Protein AF-A0A2P6TTD0-F1 (afdb_monomer_lite)

InterPro domains:
  IPR014954 Protein of unknown function DUF1825 [PF08855] (2-76)

Structure (mmCIF, N/CA/C/O backbone):
data_AF-A0A2P6TTD0-F1
#
_entry.id   AF-A0A2P6TTD0-F1
#
loop_
_atom_site.group_PDB
_atom_site.id
_atom_site.type_symbol
_atom_site.label_atom_id
_atom_site.label_alt_id
_atom_site.label_comp_id
_atom_site.label_asym_id
_atom_site.label_entity_id
_atom_site.label_seq_id
_atom_site.pdbx_PDB_ins_code
_atom_site.Cartn_x
_atom_site.Cartn_y
_atom_site.Cartn_z
_atom_site.occupancy
_atom_site.B_iso_or_equiv
_atom_site.auth_seq_id
_atom_site.auth_comp_id
_atom_site.auth_asym_id
_atom_site.auth_atom_id
_atom_site.pdbx_PDB_model_num
ATOM 1 N N . MET A 1 1 ? 9.816 -5.845 2.252 1.00 62.09 1 MET A N 1
ATOM 2 C CA . MET A 1 1 ? 9.342 -6.780 1.201 1.00 62.09 1 MET A CA 1
ATOM 3 C C . MET A 1 1 ? 9.000 -6.055 -0.091 1.00 62.09 1 MET A C 1
ATOM 5 O O . MET A 1 1 ? 9.524 -6.468 -1.110 1.00 62.09 1 MET A O 1
ATOM 9 N N . LEU A 1 2 ? 8.222 -4.966 -0.050 1.00 70.00 2 LEU A N 1
ATOM 10 C CA . LEU A 1 2 ? 7.802 -4.205 -1.240 1.00 70.00 2 LEU A CA 1
ATOM 11 C C . LEU A 1 2 ? 8.970 -3.783 -2.148 1.00 70.00 2 LEU A C 1
ATOM 13 O O . LEU A 1 2 ? 8.969 -4.112 -3.323 1.00 70.00 2 LEU A O 1
ATOM 17 N N . ALA A 1 3 ? 10.043 -3.202 -1.601 1.00 71.12 3 ALA A N 1
ATOM 18 C CA . ALA A 1 3 ? 11.221 -2.836 -2.400 1.00 71.12 3 ALA A CA 1
ATOM 19 C C . ALA A 1 3 ? 11.906 -4.028 -3.109 1.00 71.12 3 ALA A C 1
ATOM 21 O O . ALA A 1 3 ? 12.472 -3.856 -4.184 1.00 71.12 3 ALA A O 1
ATOM 22 N N . LYS A 1 4 ? 11.822 -5.239 -2.534 1.00 80.50 4 LYS A N 1
ATOM 23 C CA . LYS A 1 4 ? 12.411 -6.465 -3.105 1.00 80.50 4 LYS A CA 1
ATOM 24 C C . LYS A 1 4 ? 11.552 -7.083 -4.210 1.00 80.50 4 LYS A C 1
ATOM 26 O O . LYS A 1 4 ? 12.038 -7.946 -4.929 1.00 80.50 4 LYS A O 1
ATOM 31 N N . PHE A 1 5 ? 10.296 -6.656 -4.358 1.00 87.38 5 PHE A N 1
ATOM 32 C CA . PHE A 1 5 ? 9.402 -7.156 -5.404 1.00 87.38 5 PHE A CA 1
ATOM 33 C C . PHE A 1 5 ? 9.981 -6.922 -6.807 1.00 87.38 5 PHE A C 1
ATOM 35 O O . PHE A 1 5 ? 9.883 -7.790 -7.669 1.00 87.38 5 PHE A O 1
ATOM 42 N N . ALA A 1 6 ? 10.662 -5.790 -7.023 1.00 86.31 6 ALA A N 1
ATOM 43 C CA . ALA A 1 6 ? 11.308 -5.477 -8.298 1.00 86.31 6 ALA A CA 1
ATOM 44 C C . ALA A 1 6 ? 12.392 -6.493 -8.707 1.00 86.31 6 ALA A C 1
ATOM 46 O O . ALA A 1 6 ? 12.654 -6.644 -9.904 1.00 86.31 6 ALA A O 1
ATOM 47 N N . ASP A 1 7 ? 12.989 -7.176 -7.726 1.00 88.06 7 ASP A N 1
ATOM 48 C CA . ASP A 1 7 ? 14.089 -8.126 -7.908 1.00 88.06 7 ASP A CA 1
ATOM 49 C C . ASP A 1 7 ? 13.605 -9.558 -8.174 1.00 88.06 7 ASP A C 1
ATOM 51 O O . ASP A 1 7 ? 14.410 -10.421 -8.518 1.00 88.06 7 ASP A O 1
ATOM 55 N N . PHE A 1 8 ? 12.307 -9.828 -8.013 1.00 91.62 8 PHE A N 1
ATOM 56 C CA . PHE A 1 8 ? 11.738 -11.127 -8.356 1.00 91.62 8 PHE A CA 1
ATOM 57 C C . PHE A 1 8 ? 11.776 -11.336 -9.872 1.00 91.62 8 PHE A C 1
ATOM 59 O O . PHE A 1 8 ? 11.695 -10.382 -10.656 1.00 91.62 8 PHE A O 1
ATOM 66 N N . ASP A 1 9 ? 11.876 -12.595 -10.287 1.00 92.50 9 ASP A N 1
ATOM 67 C CA . ASP A 1 9 ? 11.594 -12.954 -11.670 1.00 92.50 9 ASP A CA 1
ATOM 68 C C . ASP A 1 9 ? 10.094 -12.797 -11.974 1.00 92.50 9 ASP A C 1
ATOM 70 O O . ASP A 1 9 ? 9.258 -12.576 -11.091 1.00 92.50 9 ASP A O 1
ATOM 74 N N . LEU A 1 10 ? 9.750 -12.863 -13.258 1.00 91.12 10 LEU A N 1
ATOM 75 C CA . LEU A 1 10 ? 8.388 -12.623 -13.723 1.00 91.12 10 LEU A CA 1
ATOM 76 C C . LEU A 1 10 ? 7.371 -13.586 -13.084 1.00 91.12 10 LEU A C 1
ATOM 78 O O . LEU A 1 10 ? 6.272 -13.178 -12.709 1.00 91.12 10 LEU A O 1
ATOM 82 N N . GLU A 1 11 ? 7.731 -14.861 -12.951 1.00 94.06 11 GLU A N 1
ATOM 83 C CA . GLU A 1 11 ? 6.859 -15.877 -12.360 1.00 94.06 11 GLU A CA 1
ATOM 84 C C . GLU A 1 11 ? 6.677 -15.647 -10.853 1.00 94.06 11 GLU A C 1
ATOM 86 O O . GLU A 1 11 ? 5.551 -15.640 -10.353 1.00 94.06 11 GLU A O 1
ATOM 91 N N . GLY A 1 12 ? 7.760 -15.343 -10.140 1.00 93.81 12 GLY A N 1
ATOM 92 C CA . GLY A 1 12 ? 7.754 -14.996 -8.726 1.00 93.81 12 GLY A CA 1
ATOM 93 C C . GLY A 1 12 ? 6.917 -13.754 -8.429 1.00 93.81 12 GLY A C 1
ATOM 94 O O . GLY A 1 12 ? 6.186 -13.741 -7.438 1.00 93.81 12 GLY A O 1
ATOM 95 N N . LYS A 1 13 ? 6.938 -12.739 -9.304 1.00 94.44 13 LYS A N 1
ATOM 96 C CA . LYS A 1 13 ? 6.056 -11.563 -9.186 1.00 94.44 13 LYS A CA 1
ATOM 97 C C . LYS A 1 13 ? 4.584 -11.941 -9.277 1.00 94.44 13 LYS A C 1
ATOM 99 O O . LYS A 1 13 ? 3.797 -11.511 -8.436 1.00 94.44 13 LYS A O 1
ATOM 104 N N . LYS A 1 14 ? 4.212 -12.771 -10.255 1.00 94.94 14 LYS A N 1
ATOM 105 C CA . LYS A 1 14 ? 2.828 -13.243 -10.422 1.00 94.94 14 LYS A CA 1
ATOM 106 C C . LYS A 1 14 ? 2.351 -14.036 -9.209 1.00 94.94 14 LYS A C 1
ATOM 108 O O . LYS A 1 14 ? 1.263 -13.775 -8.703 1.00 94.94 14 LYS A O 1
ATOM 113 N N . ILE A 1 15 ? 3.180 -14.956 -8.712 1.00 95.12 15 ILE A N 1
ATOM 114 C CA . ILE A 1 15 ? 2.879 -15.739 -7.506 1.00 95.12 15 ILE A CA 1
ATOM 115 C C . ILE A 1 15 ? 2.717 -14.815 -6.299 1.00 95.12 15 ILE A C 1
ATOM 117 O O . ILE A 1 15 ? 1.774 -14.973 -5.528 1.00 95.12 15 ILE A O 1
ATOM 121 N N . PHE A 1 16 ? 3.614 -13.842 -6.131 1.00 94.12 16 PHE A N 1
ATOM 122 C CA . PHE A 1 16 ? 3.538 -12.895 -5.026 1.00 94.12 16 PHE A CA 1
ATOM 123 C C . PHE A 1 16 ? 2.224 -12.107 -5.049 1.00 94.12 16 PHE A C 1
ATOM 125 O O . PHE A 1 16 ? 1.531 -12.076 -4.034 1.00 94.12 16 PHE A O 1
ATOM 132 N N . ILE A 1 17 ? 1.850 -11.534 -6.198 1.00 94.62 17 ILE A N 1
ATOM 133 C CA . ILE A 1 17 ? 0.583 -10.803 -6.358 1.00 94.62 17 ILE A CA 1
ATOM 134 C C . ILE A 1 17 ? -0.608 -11.705 -5.994 1.00 94.62 17 ILE A C 1
ATOM 136 O O . ILE A 1 17 ? -1.418 -11.324 -5.153 1.00 94.62 17 ILE A O 1
ATOM 140 N N . ASP A 1 18 ? -0.673 -12.925 -6.538 1.00 95.31 18 ASP A N 1
ATOM 141 C CA . ASP A 1 18 ? -1.754 -13.885 -6.257 1.00 95.31 18 ASP A CA 1
ATOM 142 C C . ASP A 1 18 ? -1.861 -14.236 -4.758 1.00 95.31 18 ASP A C 1
ATOM 144 O O . ASP A 1 18 ? -2.956 -14.304 -4.193 1.00 95.31 18 ASP A O 1
ATOM 148 N N . GLN A 1 19 ? -0.729 -14.415 -4.069 1.00 94.31 19 GLN A N 1
ATOM 149 C CA . GLN A 1 19 ? -0.731 -14.667 -2.624 1.00 94.31 19 GLN A CA 1
ATOM 150 C C . GLN A 1 19 ? -1.213 -13.456 -1.823 1.00 94.31 19 GLN A C 1
ATOM 152 O O . GLN A 1 19 ? -1.962 -13.618 -0.855 1.00 94.31 19 GLN A O 1
ATOM 157 N N . MET A 1 20 ? -0.805 -12.249 -2.215 1.00 93.12 20 MET A N 1
ATOM 158 C CA . MET A 1 20 ? -1.233 -11.022 -1.549 1.00 93.12 20 MET A CA 1
ATOM 159 C C . MET A 1 20 ? -2.733 -10.768 -1.756 1.00 93.12 20 MET A C 1
ATOM 161 O O . MET A 1 20 ? -3.424 -10.381 -0.817 1.00 93.12 20 MET A O 1
ATOM 165 N N . GLU A 1 21 ? -3.277 -11.081 -2.927 1.00 93.44 21 GLU A N 1
ATOM 166 C CA . GLU A 1 21 ? -4.718 -10.991 -3.195 1.00 93.44 21 GLU A CA 1
ATOM 167 C C . GLU A 1 21 ? -5.523 -11.935 -2.315 1.00 93.44 21 GLU A C 1
ATOM 169 O O . GLU A 1 21 ? -6.435 -11.505 -1.605 1.00 93.44 21 GLU A O 1
ATOM 174 N N . LYS A 1 22 ? -5.107 -13.202 -2.251 1.00 93.56 22 LYS A N 1
ATOM 175 C CA . LYS A 1 22 ? -5.712 -14.194 -1.354 1.00 93.56 22 LYS A CA 1
ATOM 176 C C . LYS A 1 22 ? -5.631 -13.771 0.109 1.00 93.56 22 LYS A C 1
ATOM 178 O O . LYS A 1 22 ? -6.534 -14.078 0.889 1.00 93.56 22 LYS A O 1
ATOM 183 N N . LEU A 1 23 ? -4.553 -13.101 0.514 1.00 91.56 23 LEU A N 1
ATOM 184 C CA . LEU A 1 23 ? -4.424 -12.559 1.865 1.00 91.56 23 LEU A CA 1
ATOM 185 C C . LEU A 1 23 ? -5.444 -11.440 2.117 1.00 91.56 23 LEU A C 1
ATOM 187 O O . LEU A 1 23 ? -6.141 -11.485 3.133 1.00 91.56 23 LEU A O 1
ATOM 191 N N . GLY A 1 24 ? -5.566 -10.482 1.195 1.00 89.25 24 GLY A N 1
ATOM 192 C CA . GLY A 1 24 ? -6.543 -9.394 1.284 1.00 89.25 24 GLY A CA 1
ATOM 193 C C . GLY A 1 24 ? -7.982 -9.907 1.363 1.00 89.25 24 GLY A C 1
ATOM 194 O O . GLY A 1 24 ? -8.746 -9.489 2.235 1.00 89.25 24 GLY A O 1
ATOM 195 N N . GLU A 1 25 ? -8.334 -10.884 0.526 1.00 92.56 25 GLU A N 1
ATOM 196 C CA . GLU A 1 25 ? -9.646 -11.540 0.555 1.00 92.56 25 GLU A CA 1
ATOM 197 C C . GLU A 1 25 ? -9.920 -12.223 1.899 1.00 92.56 25 GLU A C 1
ATOM 199 O O . GLU A 1 25 ? -10.978 -12.027 2.503 1.00 92.56 25 GLU A O 1
ATOM 204 N N . LYS A 1 26 ? -8.958 -12.998 2.417 1.00 92.81 26 LYS A N 1
ATOM 205 C CA . LYS A 1 26 ? -9.091 -13.663 3.723 1.00 92.81 26 LYS A CA 1
ATOM 206 C C . LYS A 1 26 ? -9.290 -12.660 4.851 1.00 92.81 26 LYS A C 1
ATOM 208 O O . LYS A 1 26 ? -10.128 -12.892 5.721 1.00 92.81 26 LYS A O 1
ATOM 213 N N . MET A 1 27 ? -8.542 -11.559 4.837 1.00 89.31 27 MET A N 1
ATOM 214 C CA . MET A 1 27 ? -8.665 -10.502 5.837 1.00 89.31 27 MET A CA 1
ATOM 215 C C . MET A 1 27 ? -10.063 -9.876 5.805 1.00 89.31 27 MET A C 1
ATOM 217 O O . MET A 1 27 ? -10.697 -9.753 6.852 1.00 89.31 27 MET A O 1
ATOM 221 N N . GLN A 1 28 ? -10.592 -9.588 4.613 1.00 89.69 28 GLN A N 1
ATOM 222 C CA . GLN A 1 28 ? -11.957 -9.088 4.456 1.00 89.69 28 GLN A CA 1
ATOM 223 C C . GLN A 1 28 ? -12.994 -10.090 4.986 1.00 89.69 28 GLN A C 1
ATOM 225 O O . GLN A 1 28 ? -13.871 -9.711 5.760 1.00 89.69 28 GLN A O 1
ATOM 230 N N . ILE A 1 29 ? -12.860 -11.377 4.649 1.00 92.12 29 ILE A N 1
ATOM 231 C CA . ILE A 1 29 ? -13.770 -12.433 5.118 1.00 92.12 29 ILE A CA 1
ATOM 232 C C . ILE A 1 29 ? -13.769 -12.536 6.645 1.00 92.12 29 ILE A C 1
ATOM 234 O O . ILE A 1 29 ? -14.837 -12.619 7.248 1.00 92.12 29 ILE A O 1
ATOM 238 N N . ILE A 1 30 ? -12.595 -12.551 7.281 1.00 90.19 30 ILE A N 1
ATOM 239 C CA . ILE A 1 30 ? -12.483 -12.656 8.742 1.00 90.19 30 ILE A CA 1
ATOM 240 C C . ILE A 1 30 ? -13.153 -11.455 9.408 1.00 90.19 30 ILE A C 1
ATOM 242 O O . ILE A 1 30 ? -13.984 -11.635 10.294 1.00 90.19 30 ILE A O 1
ATOM 246 N N . MET A 1 31 ? -12.853 -10.245 8.940 1.00 86.50 31 MET A N 1
ATOM 247 C CA . MET A 1 31 ? -13.431 -9.013 9.475 1.00 86.50 31 MET A CA 1
ATOM 248 C C . MET A 1 31 ? -14.955 -8.995 9.354 1.00 86.50 31 MET A C 1
ATOM 250 O O . MET A 1 31 ? -15.650 -8.703 10.327 1.00 86.50 31 MET A O 1
ATOM 254 N N . THR A 1 32 ? -15.485 -9.372 8.190 1.00 91.00 32 THR A N 1
ATOM 255 C CA . THR A 1 32 ? -16.930 -9.497 7.980 1.00 91.00 32 THR A CA 1
ATOM 256 C C . THR A 1 32 ? -17.535 -10.577 8.872 1.00 91.00 32 THR A C 1
ATOM 258 O O . THR A 1 32 ? -18.603 -10.369 9.433 1.00 91.00 32 THR A O 1
ATOM 261 N N . ARG A 1 33 ? -16.865 -11.718 9.068 1.00 92.69 33 ARG A N 1
ATOM 262 C CA . ARG A 1 33 ? -17.357 -12.768 9.973 1.00 92.69 33 ARG A CA 1
ATOM 263 C C . ARG A 1 33 ? -17.449 -12.293 11.415 1.00 92.69 33 ARG A C 1
ATOM 265 O O . ARG A 1 33 ? -18.453 -12.578 12.049 1.00 92.69 33 ARG A O 1
ATOM 272 N N . ILE A 1 34 ? -16.451 -11.562 11.911 1.00 89.88 34 ILE A N 1
ATOM 273 C CA . ILE A 1 34 ? -16.489 -11.002 13.270 1.00 89.88 34 ILE A CA 1
ATOM 274 C C . ILE A 1 34 ? -17.645 -10.000 13.389 1.00 89.88 34 ILE A C 1
ATOM 276 O O . ILE A 1 34 ? -18.395 -10.049 14.355 1.00 89.88 34 ILE A O 1
ATOM 280 N N . GLN A 1 35 ? -17.844 -9.146 12.378 1.00 87.50 35 GLN A N 1
ATOM 281 C CA . GLN A 1 35 ? -18.975 -8.209 12.343 1.00 87.50 35 GLN A CA 1
ATOM 282 C C . GLN A 1 35 ? -20.335 -8.920 12.347 1.00 87.50 35 GLN A C 1
ATOM 284 O O . GLN A 1 35 ? -21.268 -8.442 12.979 1.00 87.50 35 GLN A O 1
ATOM 289 N N . LEU A 1 36 ? -20.456 -10.040 11.629 1.00 92.25 36 LEU A N 1
ATOM 290 C CA . LEU A 1 36 ? -21.706 -10.796 11.508 1.00 92.25 36 LEU A CA 1
ATOM 291 C C . LEU A 1 36 ? -21.971 -11.742 12.683 1.00 92.25 36 LEU A C 1
ATOM 293 O O . LEU A 1 36 ? -23.123 -12.105 12.903 1.00 92.25 36 LEU A O 1
ATOM 297 N N . ALA A 1 37 ? -20.932 -12.177 13.400 1.00 91.50 37 ALA A N 1
ATOM 298 C CA . ALA A 1 37 ? -21.074 -13.040 14.571 1.00 91.50 37 ALA A CA 1
ATOM 299 C C . ALA A 1 37 ? -21.812 -12.336 15.722 1.00 91.50 37 ALA A C 1
ATOM 301 O O . ALA A 1 37 ? -22.432 -13.017 16.535 1.00 91.50 37 ALA A O 1
ATOM 302 N N . ASP A 1 38 ? -21.752 -10.997 15.755 1.00 86.19 38 ASP A N 1
ATOM 303 C CA . ASP A 1 38 ? -22.407 -10.117 16.731 1.00 86.19 38 ASP A CA 1
ATOM 304 C C . ASP A 1 38 ? -22.194 -10.550 18.192 1.00 86.19 38 ASP A C 1
ATOM 306 O O . ASP A 1 38 ? -23.068 -10.438 19.053 1.00 86.19 38 ASP A O 1
ATOM 310 N N . ASP A 1 39 ? -21.007 -11.087 18.481 1.00 93.06 39 ASP A N 1
ATOM 311 C CA . ASP A 1 39 ? -20.646 -11.520 19.820 1.00 93.06 39 ASP A CA 1
ATOM 312 C C . ASP A 1 39 ? -19.912 -10.400 20.586 1.00 93.06 39 ASP A C 1
ATOM 314 O O . ASP A 1 39 ? -19.204 -9.581 19.985 1.00 93.06 39 ASP A O 1
ATOM 318 N N . PRO A 1 40 ? -20.044 -10.336 21.926 1.00 89.62 40 PRO A N 1
ATOM 319 C CA . PRO A 1 40 ? -19.464 -9.251 22.717 1.00 89.62 40 PRO A CA 1
ATOM 320 C C . PRO A 1 40 ? -17.944 -9.104 22.573 1.00 89.62 40 PRO A C 1
ATOM 322 O O . PRO A 1 40 ? -17.432 -7.985 22.602 1.00 89.62 40 PRO A O 1
ATOM 325 N N . LEU A 1 41 ? -17.218 -10.215 22.418 1.00 87.62 41 LEU A N 1
ATOM 326 C CA . LEU A 1 41 ? -15.761 -10.197 22.319 1.00 87.62 41 LEU A CA 1
ATOM 327 C C . LEU A 1 41 ? -15.315 -9.725 20.930 1.00 87.62 41 LEU A C 1
ATOM 329 O O . LEU A 1 41 ? -14.426 -8.879 20.826 1.00 87.62 41 LEU A O 1
ATOM 333 N N . GLY A 1 42 ? -15.954 -10.229 19.874 1.00 88.12 42 GLY A N 1
ATOM 334 C CA . GLY A 1 42 ? -15.733 -9.791 18.499 1.00 88.12 42 GLY A CA 1
ATOM 335 C C . GLY A 1 42 ? -16.018 -8.301 18.311 1.00 88.12 42 GLY A C 1
ATOM 336 O O . GLY A 1 42 ? -15.212 -7.578 17.720 1.00 88.12 42 GLY A O 1
ATOM 337 N N . ASN A 1 43 ? -17.113 -7.809 18.890 1.00 86.50 43 ASN A N 1
ATOM 338 C CA . ASN A 1 43 ? -17.482 -6.397 18.832 1.00 86.50 43 ASN A CA 1
ATOM 339 C C . ASN A 1 43 ? -16.458 -5.491 19.536 1.00 86.50 43 ASN A C 1
ATOM 341 O O . ASN A 1 43 ? -16.073 -4.458 18.979 1.00 86.50 43 ASN A O 1
ATOM 345 N N . GLU A 1 44 ? -15.958 -5.885 20.711 1.00 83.31 44 GLU A N 1
ATOM 346 C CA . GLU A 1 44 ? -14.920 -5.122 21.415 1.00 83.31 44 GLU A CA 1
ATOM 347 C C . GLU A 1 44 ? -13.583 -5.137 20.661 1.00 83.31 44 GLU A C 1
ATOM 349 O O . GLU A 1 44 ? -12.941 -4.093 20.522 1.00 83.31 44 GLU A O 1
ATOM 354 N N . TYR A 1 45 ? -13.201 -6.279 20.079 1.00 85.44 45 TYR A N 1
ATOM 355 C CA . TYR A 1 45 ? -12.019 -6.376 19.219 1.00 85.44 45 TYR A CA 1
ATOM 356 C C . TYR A 1 45 ? -12.095 -5.397 18.036 1.00 85.44 45 TYR A C 1
ATOM 358 O O . TYR A 1 45 ? -11.171 -4.612 17.808 1.00 85.44 45 TYR A O 1
ATOM 366 N N . LEU A 1 46 ? -13.225 -5.375 17.321 1.00 86.75 46 LEU A N 1
ATOM 367 C CA . LEU A 1 46 ? -13.445 -4.457 16.200 1.00 86.75 46 LEU A CA 1
ATOM 368 C C . LEU A 1 46 ? -13.464 -2.988 16.630 1.00 86.75 46 LEU A C 1
ATOM 370 O O . LEU A 1 46 ? -13.088 -2.111 15.845 1.00 86.75 46 LEU A O 1
ATOM 374 N N . ARG A 1 47 ? -13.935 -2.699 17.848 1.00 85.19 47 ARG A N 1
ATOM 375 C CA . ARG A 1 47 ? -13.928 -1.348 18.415 1.00 85.19 47 ARG A CA 1
ATOM 376 C C . ARG A 1 47 ? -12.501 -0.891 18.691 1.00 85.19 47 ARG A C 1
ATOM 378 O O . ARG A 1 47 ? -12.123 0.184 18.231 1.00 85.19 47 ARG A O 1
ATOM 385 N N . MET A 1 48 ? -11.710 -1.704 19.390 1.00 78.88 48 MET A N 1
ATOM 386 C CA . MET A 1 48 ? -10.310 -1.396 19.689 1.00 78.88 48 MET A CA 1
ATOM 387 C C . MET A 1 48 ? -9.491 -1.214 18.414 1.00 78.88 48 MET A C 1
ATOM 389 O O . MET A 1 48 ? -8.769 -0.229 18.286 1.00 78.88 48 MET A O 1
ATOM 393 N N . GLN A 1 49 ? -9.657 -2.107 17.438 1.00 81.69 49 GLN A N 1
ATOM 394 C CA . GLN A 1 49 ? -8.982 -1.985 16.151 1.00 81.69 49 GLN A CA 1
ATOM 395 C C . GLN A 1 49 ? -9.367 -0.687 15.431 1.00 81.69 49 GLN A C 1
ATOM 397 O O . GLN A 1 49 ? -8.496 0.008 14.920 1.00 81.69 49 GLN A O 1
ATOM 402 N N . ARG A 1 50 ? -10.655 -0.309 15.417 1.00 81.12 50 ARG A N 1
ATOM 403 C CA . ARG A 1 50 ? -11.089 0.970 14.830 1.00 81.12 50 ARG A CA 1
ATOM 404 C C . ARG A 1 50 ? -10.453 2.171 15.518 1.00 81.12 50 ARG A C 1
ATOM 406 O O . ARG A 1 50 ? -10.047 3.090 14.818 1.00 81.12 50 ARG A O 1
ATOM 413 N N . VAL A 1 51 ? -10.357 2.162 16.848 1.00 78.81 51 VAL A N 1
ATOM 414 C CA . VAL A 1 51 ? -9.681 3.229 17.602 1.00 78.81 51 VAL A CA 1
ATOM 415 C C . VAL A 1 51 ? -8.215 3.324 17.186 1.00 78.81 51 VAL A C 1
ATOM 417 O O . VAL A 1 51 ? -7.792 4.398 16.782 1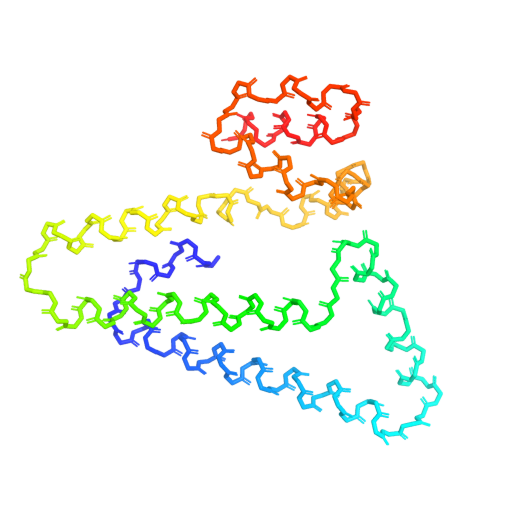.00 78.81 51 VAL A O 1
ATOM 420 N N . GLN A 1 52 ? -7.488 2.206 17.152 1.00 73.50 52 GLN A N 1
ATOM 421 C CA . GLN A 1 52 ? -6.084 2.183 16.716 1.00 73.50 52 GLN A CA 1
ATOM 422 C C . GLN A 1 52 ? -5.903 2.694 15.281 1.00 73.50 52 GLN A C 1
ATOM 424 O O . GLN A 1 52 ? -4.962 3.424 14.985 1.00 73.50 52 GLN A O 1
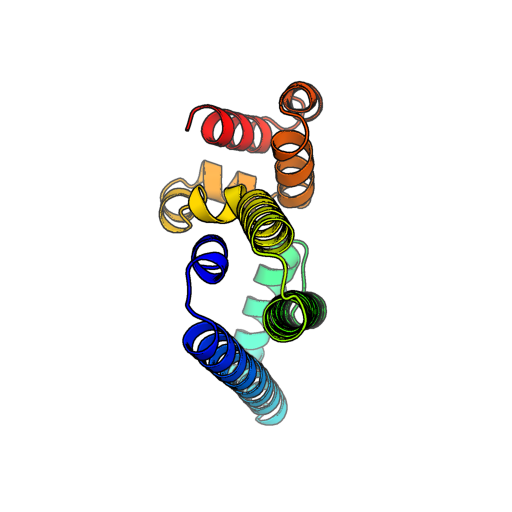ATOM 429 N N . MET A 1 53 ? -6.809 2.333 14.369 1.00 78.62 53 MET A N 1
ATOM 430 C CA . MET A 1 53 ? -6.744 2.815 12.987 1.00 78.62 53 MET A CA 1
ATOM 431 C C . MET A 1 53 ? -7.034 4.314 12.887 1.00 78.62 53 MET A C 1
ATOM 433 O O . MET A 1 53 ? -6.348 5.005 12.140 1.00 78.62 53 MET A O 1
ATOM 437 N N . LEU A 1 54 ? -8.012 4.816 13.647 1.00 77.44 54 LEU A N 1
ATOM 438 C CA . LEU A 1 54 ? -8.318 6.247 13.711 1.00 77.44 54 LEU A CA 1
ATOM 439 C C . LEU A 1 54 ? -7.161 7.044 14.318 1.00 77.44 54 LEU A C 1
ATOM 441 O O . LEU A 1 54 ? -6.837 8.111 13.805 1.00 77.44 54 LEU A O 1
ATOM 445 N N . GLU A 1 55 ? -6.525 6.518 15.365 1.00 66.38 55 GLU A N 1
ATOM 446 C CA . GLU A 1 55 ? -5.302 7.081 15.948 1.00 66.38 55 GLU A CA 1
ATOM 447 C C . GLU A 1 55 ? -4.177 7.151 14.909 1.00 66.38 55 GLU A C 1
ATOM 449 O O . GLU A 1 55 ? -3.494 8.162 14.818 1.00 66.38 55 GLU A O 1
ATOM 454 N N . ALA A 1 56 ? -4.050 6.137 14.050 1.00 69.75 56 ALA A N 1
ATOM 455 C CA . ALA A 1 56 ? -3.120 6.134 12.920 1.00 69.75 56 ALA A CA 1
ATOM 456 C C . ALA A 1 56 ? -3.592 6.966 11.702 1.00 69.75 56 ALA A C 1
ATOM 458 O O . ALA A 1 56 ? -3.017 6.851 10.619 1.00 69.75 56 ALA A O 1
ATOM 459 N N . GLY A 1 57 ? -4.657 7.767 11.831 1.00 72.69 57 GLY A N 1
ATOM 460 C CA . GLY A 1 57 ? -5.169 8.627 10.757 1.00 72.69 57 GLY A CA 1
ATOM 461 C C . GLY A 1 57 ? -5.781 7.875 9.568 1.00 72.69 57 GLY A C 1
ATOM 462 O O . GLY A 1 57 ? -5.892 8.429 8.475 1.00 72.69 57 GLY A O 1
ATOM 463 N N . THR A 1 58 ? -6.177 6.614 9.750 1.00 83.94 58 THR A N 1
ATOM 464 C CA . THR A 1 58 ? -6.709 5.750 8.689 1.00 83.94 58 THR A CA 1
ATOM 465 C C . THR A 1 58 ? -7.978 5.011 9.131 1.00 83.94 58 THR A C 1
ATOM 467 O O . THR A 1 58 ? -8.540 5.227 10.204 1.00 83.94 58 THR A O 1
ATOM 470 N N . ASN A 1 59 ? -8.493 4.141 8.269 1.00 85.88 59 ASN A N 1
ATOM 471 C CA . ASN A 1 59 ? -9.546 3.189 8.596 1.00 85.88 59 ASN A CA 1
ATOM 472 C C . ASN A 1 59 ? -9.415 1.932 7.722 1.00 85.88 59 ASN A C 1
ATOM 474 O O . ASN A 1 59 ? -8.602 1.878 6.796 1.00 85.88 59 ASN A O 1
ATOM 478 N N . MET A 1 60 ? -10.220 0.908 8.017 1.00 83.50 60 MET A N 1
ATOM 479 C CA . MET A 1 60 ? -10.147 -0.371 7.307 1.00 83.50 60 MET A CA 1
ATOM 480 C C . MET A 1 60 ? -10.447 -0.239 5.811 1.00 83.50 60 MET A C 1
ATOM 482 O O . MET A 1 60 ? -9.770 -0.873 5.010 1.00 83.50 60 MET A O 1
ATOM 486 N N . ALA A 1 61 ? -11.407 0.604 5.421 1.00 82.81 61 ALA A N 1
ATOM 487 C CA . ALA A 1 61 ? -11.722 0.818 4.010 1.00 82.81 61 ALA A CA 1
ATOM 488 C C . ALA A 1 61 ? -10.537 1.466 3.281 1.00 82.81 61 ALA A C 1
ATOM 4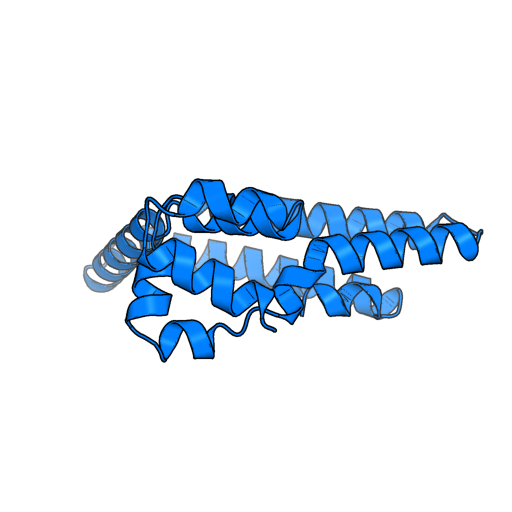90 O O . ALA A 1 61 ? -10.033 0.893 2.323 1.00 82.81 61 ALA A O 1
ATOM 491 N N . ALA A 1 62 ? -10.006 2.567 3.818 1.00 82.50 62 ALA A N 1
ATOM 492 C CA . ALA A 1 62 ? -8.832 3.245 3.268 1.00 82.50 62 ALA A CA 1
ATOM 493 C C . ALA A 1 62 ? -7.607 2.317 3.176 1.00 82.50 62 ALA A C 1
ATOM 495 O O . ALA A 1 62 ? -6.871 2.345 2.193 1.00 82.50 62 ALA A O 1
ATOM 496 N N . THR A 1 63 ? -7.413 1.452 4.175 1.00 85.69 63 THR A N 1
ATOM 497 C CA . THR A 1 63 ? -6.322 0.464 4.178 1.00 85.69 63 THR A CA 1
ATOM 498 C C . THR A 1 63 ? -6.504 -0.581 3.079 1.00 85.69 63 THR A C 1
ATOM 500 O O . THR A 1 63 ? -5.558 -0.875 2.352 1.00 85.69 63 THR A O 1
ATOM 503 N N . MET A 1 64 ? -7.713 -1.126 2.926 1.00 87.00 64 MET A N 1
ATOM 504 C CA . MET A 1 64 ? -8.013 -2.111 1.884 1.00 87.00 64 MET A CA 1
ATOM 505 C C . MET A 1 64 ? -7.953 -1.504 0.479 1.00 87.00 64 MET A C 1
ATOM 507 O O . MET A 1 64 ? -7.496 -2.170 -0.448 1.00 87.00 64 MET A O 1
ATOM 511 N N . ASP A 1 65 ? -8.369 -0.251 0.316 1.00 87.88 65 ASP A N 1
ATOM 512 C CA . ASP A 1 65 ? -8.283 0.464 -0.957 1.00 87.88 65 ASP A CA 1
ATOM 513 C C . ASP A 1 65 ? -6.823 0.744 -1.332 1.00 87.88 65 ASP A C 1
ATOM 515 O O . ASP A 1 65 ? -6.416 0.464 -2.459 1.00 87.88 65 ASP A O 1
ATOM 519 N N . GLY A 1 66 ? -6.002 1.193 -0.376 1.00 86.00 66 GLY A N 1
ATOM 520 C CA . GLY A 1 66 ? -4.560 1.351 -0.579 1.00 86.00 66 GLY A CA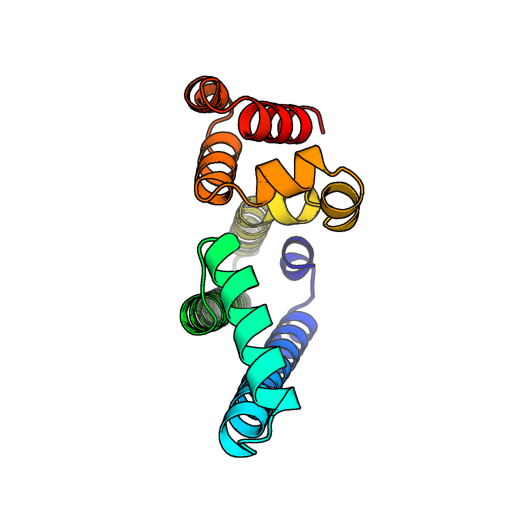 1
ATOM 521 C C . GLY A 1 66 ? -3.874 0.029 -0.928 1.00 86.00 66 GLY A C 1
ATOM 522 O O . GLY A 1 66 ? -3.045 -0.023 -1.834 1.00 86.00 66 GLY A O 1
ATOM 523 N N . PHE A 1 67 ? -4.273 -1.062 -0.271 1.00 88.56 67 PHE A N 1
ATOM 524 C CA . PHE A 1 67 ? -3.770 -2.400 -0.569 1.00 88.56 67 PHE A CA 1
ATOM 525 C C . PHE A 1 67 ? -4.093 -2.843 -2.003 1.00 88.56 67 PHE A C 1
ATOM 527 O O . PHE A 1 67 ? -3.211 -3.320 -2.714 1.00 88.56 67 PHE A O 1
ATOM 534 N N . LYS A 1 68 ? -5.339 -2.647 -2.451 1.00 89.81 68 LYS A N 1
ATOM 535 C CA . LYS A 1 68 ? -5.750 -2.947 -3.831 1.00 89.81 68 LYS A CA 1
ATOM 536 C C . LYS A 1 68 ? -5.011 -2.084 -4.846 1.00 89.81 68 LYS A C 1
ATOM 538 O O . LYS A 1 68 ? -4.499 -2.622 -5.821 1.00 89.81 68 LYS A O 1
ATOM 543 N N . SER A 1 69 ? -4.910 -0.778 -4.596 1.00 89.06 69 SER A N 1
ATOM 544 C CA . SER A 1 69 ? -4.183 0.140 -5.476 1.00 89.06 69 SER A CA 1
ATOM 545 C C . SER A 1 69 ? -2.722 -0.279 -5.643 1.00 89.06 69 SER A C 1
ATOM 547 O O . SER A 1 69 ? -2.186 -0.199 -6.744 1.00 89.06 69 SER A O 1
ATOM 549 N N . GLU A 1 70 ? -2.076 -0.747 -4.574 1.00 88.50 70 GLU A N 1
ATOM 550 C CA . GLU A 1 70 ? -0.687 -1.198 -4.653 1.00 88.50 70 GLU A CA 1
ATOM 551 C C . GLU A 1 70 ? -0.548 -2.489 -5.474 1.00 88.50 70 GLU A C 1
ATOM 553 O O . GLU A 1 70 ? 0.374 -2.622 -6.279 1.00 88.50 70 GLU A O 1
ATOM 558 N N . LEU A 1 71 ? -1.488 -3.427 -5.337 1.00 92.00 71 LEU A N 1
ATOM 559 C CA . LEU A 1 71 ? -1.508 -4.639 -6.159 1.00 92.00 71 LEU A CA 1
ATOM 560 C C . LEU A 1 71 ? -1.754 -4.339 -7.640 1.00 92.00 71 LEU A C 1
ATOM 562 O O . LEU A 1 71 ? -1.152 -4.981 -8.501 1.00 92.00 71 LEU A O 1
ATOM 566 N N . GLU A 1 72 ? -2.588 -3.348 -7.952 1.00 91.75 72 GLU A N 1
ATOM 567 C CA . GLU A 1 72 ? -2.778 -2.880 -9.327 1.00 91.75 72 GLU A CA 1
ATOM 568 C C . GLU A 1 72 ? -1.487 -2.303 -9.919 1.00 91.75 72 GLU A C 1
ATOM 570 O O . GLU A 1 72 ? -1.135 -2.628 -11.054 1.00 91.75 72 GLU A O 1
ATOM 575 N N . ASP A 1 73 ? -0.740 -1.505 -9.153 1.00 88.81 73 ASP A N 1
ATOM 576 C CA . ASP A 1 73 ? 0.559 -0.983 -9.588 1.00 88.81 73 ASP A CA 1
ATOM 577 C C . ASP A 1 73 ? 1.567 -2.116 -9.849 1.00 88.81 73 ASP A C 1
ATOM 579 O O . ASP A 1 73 ? 2.275 -2.106 -10.862 1.00 88.81 73 ASP A O 1
ATOM 583 N N . MET A 1 74 ? 1.598 -3.137 -8.986 1.00 91.38 74 MET A N 1
ATOM 584 C CA . MET A 1 74 ? 2.424 -4.331 -9.195 1.00 91.38 74 MET A CA 1
ATOM 585 C C . MET A 1 74 ? 2.013 -5.114 -10.450 1.00 91.38 74 MET A C 1
ATOM 587 O O . MET A 1 74 ? 2.883 -5.568 -11.196 1.00 91.38 74 MET A O 1
ATOM 591 N N . ARG A 1 75 ? 0.710 -5.253 -10.725 1.00 92.69 75 ARG A N 1
ATOM 592 C CA . ARG A 1 75 ? 0.210 -5.900 -11.951 1.00 92.69 75 ARG A CA 1
ATOM 593 C C . ARG A 1 75 ? 0.638 -5.140 -13.200 1.00 92.69 75 ARG A C 1
ATOM 595 O O . ARG A 1 75 ? 1.165 -5.757 -14.119 1.00 92.69 75 ARG A O 1
ATOM 602 N N . ARG A 1 76 ? 0.509 -3.810 -13.210 1.00 90.44 76 ARG A N 1
ATOM 603 C CA . ARG A 1 76 ? 0.967 -2.973 -14.334 1.00 90.44 76 ARG A CA 1
ATOM 604 C C . ARG A 1 76 ? 2.461 -3.140 -14.597 1.00 90.44 76 ARG A C 1
ATOM 606 O O . ARG A 1 76 ? 2.883 -3.165 -15.749 1.00 90.44 76 ARG A O 1
ATOM 613 N N . MET A 1 77 ? 3.267 -3.283 -13.542 1.00 88.31 77 MET A N 1
ATOM 614 C CA . MET A 1 77 ? 4.694 -3.578 -13.686 1.00 88.31 77 MET A CA 1
ATOM 615 C C . MET A 1 77 ? 4.928 -4.927 -14.377 1.00 88.31 77 MET A C 1
ATOM 617 O O . MET A 1 77 ? 5.778 -5.014 -15.260 1.00 88.31 77 MET A O 1
ATOM 621 N N . VAL A 1 78 ? 4.181 -5.965 -13.990 1.00 92.44 78 VAL A N 1
ATOM 622 C CA . VAL A 1 78 ? 4.256 -7.297 -14.611 1.00 92.44 78 VAL A CA 1
ATOM 623 C C . VAL A 1 78 ? 3.833 -7.238 -16.079 1.00 92.44 78 VAL A C 1
ATOM 625 O O . VAL A 1 78 ? 4.571 -7.720 -16.929 1.00 92.44 78 VAL A O 1
ATOM 628 N N . GLU A 1 79 ? 2.714 -6.588 -16.398 1.00 91.50 79 GLU A N 1
ATOM 629 C CA . GLU A 1 79 ? 2.228 -6.422 -17.777 1.00 91.50 79 GLU A CA 1
ATOM 630 C C . GLU A 1 79 ? 3.241 -5.687 -18.668 1.00 91.50 79 GLU A C 1
ATOM 632 O O . GLU A 1 79 ? 3.446 -6.034 -19.835 1.00 91.50 79 GLU A O 1
ATOM 637 N N . LEU 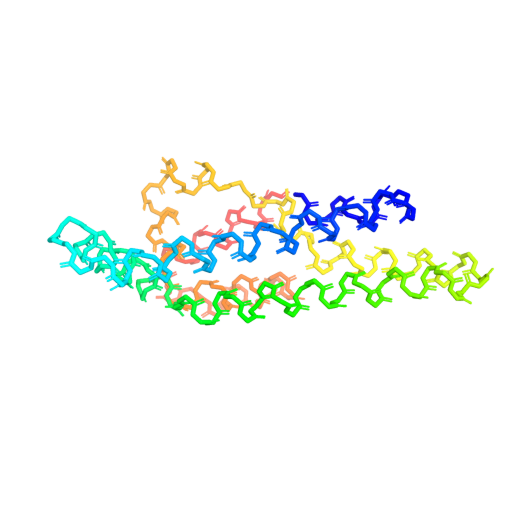A 1 80 ? 3.916 -4.677 -18.114 1.00 88.38 80 LEU A N 1
ATOM 638 C CA . LEU A 1 80 ? 4.978 -3.962 -18.811 1.00 88.38 80 LEU A CA 1
ATOM 639 C C . LEU A 1 80 ? 6.217 -4.845 -19.007 1.00 88.38 80 LEU A C 1
ATOM 641 O O . LEU A 1 80 ? 6.826 -4.798 -20.071 1.00 88.38 80 LEU A O 1
ATOM 645 N N . GLU A 1 81 ? 6.567 -5.684 -18.030 1.00 88.44 81 GLU A N 1
ATOM 646 C CA . GLU A 1 81 ? 7.654 -6.664 -18.160 1.00 88.44 81 GLU A CA 1
ATOM 647 C C . GLU A 1 81 ? 7.355 -7.768 -19.185 1.00 88.44 81 GLU A C 1
ATOM 649 O O . GLU A 1 81 ? 8.269 -8.241 -19.853 1.00 88.44 81 GLU A O 1
ATOM 654 N N . GLU A 1 82 ? 6.087 -8.143 -19.361 1.00 89.19 82 GLU A N 1
ATOM 655 C CA . GLU A 1 82 ? 5.660 -9.122 -20.368 1.00 89.19 82 GLU A CA 1
ATOM 656 C C . GLU A 1 82 ? 5.648 -8.563 -21.789 1.00 89.19 82 GLU A C 1
ATOM 658 O O . GLU A 1 82 ? 5.936 -9.282 -22.746 1.00 89.19 82 GLU A O 1
ATOM 663 N N . SER A 1 83 ? 5.268 -7.294 -21.935 1.00 88.50 83 SER A N 1
ATOM 664 C CA . SER A 1 83 ? 5.049 -6.666 -23.240 1.00 88.50 83 SER A CA 1
ATOM 665 C C . SER A 1 83 ? 6.259 -5.891 -23.764 1.00 88.50 83 SER A C 1
ATOM 667 O O . SER A 1 83 ? 6.378 -5.697 -24.976 1.00 88.50 83 SER A O 1
ATOM 669 N N . CYS A 1 84 ? 7.169 -5.451 -22.891 1.00 86.12 84 CYS A N 1
ATOM 670 C CA . CYS A 1 84 ? 8.341 -4.684 -23.291 1.00 86.12 84 CYS A CA 1
ATOM 671 C C . CYS A 1 84 ? 9.535 -5.589 -23.620 1.00 86.12 84 CYS A C 1
ATOM 673 O O . CYS A 1 84 ? 10.058 -6.308 -22.773 1.00 86.12 84 CYS A O 1
ATOM 675 N N . ALA A 1 85 ? 10.009 -5.493 -24.863 1.00 80.38 85 ALA A N 1
ATOM 676 C CA . ALA A 1 85 ? 11.204 -6.192 -25.332 1.00 80.38 85 ALA A CA 1
ATOM 677 C C . ALA A 1 85 ? 12.510 -5.403 -25.107 1.00 80.38 85 ALA A C 1
ATOM 679 O O . ALA A 1 85 ? 13.584 -5.950 -25.348 1.00 80.38 85 ALA A O 1
ATOM 680 N N . ASP A 1 86 ? 12.435 -4.132 -24.686 1.00 88.12 86 ASP A N 1
ATOM 681 C CA . ASP A 1 86 ? 13.598 -3.261 -24.468 1.00 88.12 86 ASP A CA 1
ATOM 682 C C . ASP A 1 86 ? 14.159 -3.416 -23.038 1.00 88.12 86 ASP A C 1
ATOM 684 O O . ASP A 1 86 ? 13.540 -2.952 -22.071 1.00 88.12 86 ASP A O 1
ATOM 688 N N . PRO A 1 87 ? 15.363 -3.996 -22.874 1.00 83.94 87 PRO A N 1
ATOM 689 C CA . PRO A 1 87 ? 15.972 -4.201 -21.563 1.00 83.94 87 PRO A CA 1
ATOM 690 C C . PRO A 1 87 ? 16.263 -2.900 -20.800 1.00 83.94 87 PRO A C 1
ATOM 692 O O . PRO A 1 87 ? 16.250 -2.901 -19.570 1.00 83.94 87 PRO A O 1
ATOM 695 N N . VAL A 1 88 ? 16.520 -1.789 -21.501 1.00 86.75 88 VAL A N 1
ATOM 696 C CA . VAL A 1 88 ? 16.853 -0.498 -20.874 1.00 86.75 88 VAL A CA 1
ATOM 697 C C . VAL A 1 88 ? 15.607 0.133 -20.255 1.00 86.75 88 VAL A C 1
ATOM 699 O O . VAL A 1 88 ? 15.647 0.647 -19.132 1.00 86.75 88 VAL A O 1
ATOM 702 N N . MET A 1 89 ? 14.475 0.047 -20.955 1.00 85.00 89 MET A N 1
ATOM 703 C CA . MET A 1 89 ? 13.188 0.504 -20.434 1.00 85.00 89 MET A CA 1
ATOM 704 C C . MET A 1 89 ? 12.772 -0.315 -19.205 1.00 85.00 89 MET A C 1
ATOM 706 O O . MET A 1 89 ? 12.354 0.257 -18.196 1.00 85.00 89 MET A O 1
ATOM 710 N N . LEU A 1 90 ? 12.949 -1.639 -19.254 1.00 84.94 90 LEU A N 1
ATOM 711 C CA . LEU A 1 90 ? 12.651 -2.526 -18.129 1.00 84.94 90 LEU A CA 1
ATOM 712 C C . LEU A 1 90 ? 13.479 -2.193 -16.886 1.00 84.94 90 LEU A C 1
ATOM 714 O O . LEU A 1 90 ? 12.926 -2.136 -15.785 1.00 84.94 90 LEU A O 1
ATOM 718 N N . ASP A 1 91 ? 14.783 -1.945 -17.039 1.00 86.38 91 ASP A N 1
ATOM 719 C CA . ASP A 1 91 ? 15.624 -1.571 -15.898 1.00 86.38 91 ASP A CA 1
ATOM 720 C C . ASP A 1 91 ? 15.216 -0.214 -15.312 1.00 86.38 91 ASP A C 1
ATOM 722 O O . ASP A 1 91 ? 15.121 -0.067 -14.093 1.00 86.38 91 ASP A O 1
ATOM 726 N N . THR A 1 92 ? 14.860 0.748 -16.169 1.00 86.06 92 THR A N 1
ATOM 727 C CA . THR A 1 92 ? 14.373 2.068 -15.740 1.00 86.06 92 THR A CA 1
ATOM 728 C C . THR A 1 92 ? 13.107 1.947 -14.889 1.00 86.06 92 THR A C 1
ATOM 730 O O . THR A 1 92 ? 13.017 2.545 -13.816 1.00 86.06 92 THR A O 1
ATOM 733 N N . VAL A 1 93 ? 12.142 1.126 -15.314 1.00 83.19 93 VAL A N 1
ATOM 734 C CA . VAL A 1 93 ? 10.905 0.892 -14.551 1.00 83.19 93 VAL A CA 1
ATOM 735 C C . VAL A 1 93 ? 11.193 0.177 -13.230 1.00 83.19 93 VAL A C 1
ATOM 737 O O . VAL A 1 93 ? 10.652 0.563 -12.191 1.00 83.19 93 VAL A O 1
ATOM 740 N N . LYS A 1 94 ? 12.090 -0.818 -13.224 1.00 85.81 94 LYS A N 1
ATOM 741 C CA . LYS A 1 94 ? 12.520 -1.496 -11.989 1.00 85.81 94 LYS A CA 1
ATOM 742 C C . LYS A 1 94 ? 13.192 -0.524 -11.018 1.00 85.81 94 LYS A C 1
ATOM 744 O O . LYS A 1 94 ? 12.901 -0.567 -9.824 1.00 85.81 94 LYS A O 1
ATOM 749 N N . GLN A 1 95 ? 14.056 0.369 -11.498 1.00 85.00 95 GLN A N 1
ATOM 750 C CA . GLN A 1 95 ? 14.684 1.398 -10.666 1.00 85.00 95 GLN A CA 1
ATOM 751 C C . GLN A 1 95 ? 13.666 2.396 -10.107 1.00 85.00 95 GLN A C 1
ATOM 753 O O . GLN A 1 95 ? 13.700 2.672 -8.908 1.00 85.00 95 GLN A O 1
ATOM 758 N N . ALA A 1 96 ? 12.730 2.877 -10.929 1.00 82.44 96 ALA A N 1
ATOM 759 C CA . ALA A 1 96 ? 11.665 3.770 -10.476 1.00 82.44 96 ALA A CA 1
ATOM 760 C C . ALA A 1 96 ? 10.808 3.115 -9.378 1.00 82.44 96 ALA A C 1
ATOM 762 O O . ALA A 1 96 ? 10.531 3.738 -8.352 1.00 82.44 96 ALA A O 1
ATOM 763 N N . TYR A 1 97 ? 10.465 1.831 -9.533 1.00 83.69 97 TYR A N 1
ATOM 764 C CA . TYR A 1 97 ? 9.750 1.072 -8.505 1.00 83.69 97 TYR A CA 1
ATOM 765 C C . TYR A 1 97 ? 10.564 0.969 -7.205 1.00 83.69 97 TYR A C 1
ATOM 767 O O . TYR A 1 97 ? 10.047 1.235 -6.121 1.00 83.69 97 TYR A O 1
ATOM 775 N N . ARG A 1 98 ? 11.865 0.653 -7.286 1.00 82.56 98 ARG A N 1
ATOM 776 C CA . ARG A 1 98 ? 12.742 0.615 -6.099 1.00 82.56 98 ARG A CA 1
ATOM 777 C C . ARG A 1 98 ? 12.794 1.960 -5.380 1.00 82.56 98 ARG A C 1
ATOM 779 O O . ARG A 1 98 ? 12.740 1.978 -4.155 1.00 82.56 98 ARG A O 1
ATOM 786 N N . GLN A 1 99 ? 12.873 3.066 -6.118 1.00 81.00 99 GLN A N 1
ATOM 787 C CA . GLN A 1 99 ? 12.873 4.409 -5.535 1.00 81.00 99 GLN A CA 1
ATOM 788 C C . GLN A 1 99 ? 11.546 4.726 -4.841 1.00 81.00 99 GLN A C 1
ATOM 790 O O . GLN A 1 99 ? 11.576 5.168 -3.693 1.00 81.00 99 GLN A O 1
ATOM 795 N N . LYS A 1 100 ? 10.405 4.397 -5.471 1.00 77.56 100 LYS A N 1
ATOM 796 C CA . LYS A 1 100 ? 9.069 4.541 -4.862 1.00 77.56 100 LYS A CA 1
ATOM 797 C C . LYS A 1 100 ? 9.011 3.869 -3.487 1.00 77.56 100 LYS A C 1
ATOM 799 O O . LYS A 1 100 ? 8.445 4.443 -2.569 1.00 77.56 100 LYS A O 1
ATOM 804 N N . PHE A 1 101 ? 9.643 2.704 -3.311 1.00 74.69 101 PHE A N 1
ATOM 805 C CA . PHE A 1 101 ? 9.631 1.944 -2.049 1.00 74.69 101 PHE A CA 1
ATOM 806 C C . PHE A 1 101 ? 10.921 2.013 -1.230 1.00 74.69 101 PHE A C 1
ATOM 808 O O . PHE A 1 101 ? 11.079 1.235 -0.284 1.00 74.69 101 PHE A O 1
ATOM 815 N N . ALA A 1 102 ? 11.835 2.938 -1.527 1.00 71.50 102 ALA A N 1
ATOM 816 C CA . ALA A 1 102 ? 13.101 3.051 -0.802 1.00 71.50 102 ALA A CA 1
ATOM 817 C C . ALA A 1 102 ? 12.883 3.325 0.700 1.00 71.50 102 ALA A C 1
ATOM 819 O O . ALA A 1 102 ? 13.622 2.815 1.550 1.00 71.50 102 ALA A O 1
ATOM 820 N N . TYR A 1 103 ? 11.812 4.048 1.044 1.00 63.72 103 TYR A N 1
ATOM 821 C CA . TYR A 1 103 ? 11.398 4.277 2.430 1.00 63.72 103 TYR A CA 1
ATOM 822 C C . TYR A 1 103 ? 11.055 2.964 3.158 1.00 63.72 103 TYR A C 1
ATOM 824 O O . TYR A 1 103 ? 11.414 2.780 4.319 1.00 63.72 103 TYR A O 1
ATOM 832 N N . ALA A 1 104 ? 10.430 2.004 2.469 1.00 62.69 104 ALA A N 1
ATOM 833 C CA . ALA A 1 104 ? 9.982 0.742 3.053 1.00 62.69 104 ALA A CA 1
ATOM 834 C C . ALA A 1 104 ? 11.140 -0.228 3.346 1.00 62.69 104 ALA A C 1
ATOM 836 O O . ALA A 1 104 ? 10.976 -1.155 4.137 1.00 62.69 104 ALA A O 1
ATOM 837 N N . SER A 1 105 ? 12.304 -0.047 2.712 1.00 60.69 105 SER A N 1
ATOM 838 C CA . SER A 1 105 ? 13.534 -0.773 3.064 1.00 60.69 105 SER A CA 1
ATOM 839 C C . SER A 1 105 ? 14.257 -0.202 4.283 1.00 60.69 105 SER A C 1
ATOM 841 O O . SER A 1 105 ? 14.990 -0.942 4.931 1.00 60.69 105 SER A O 1
ATOM 843 N N . LYS A 1 106 ? 14.051 1.083 4.588 1.00 58.31 106 LYS A N 1
ATOM 844 C CA . LYS A 1 106 ? 14.649 1.768 5.744 1.00 58.31 106 LYS A CA 1
ATOM 845 C C . LYS A 1 106 ? 13.743 1.765 6.976 1.00 58.31 106 LYS A C 1
ATOM 847 O O . LYS A 1 106 ? 14.199 2.016 8.081 1.00 58.31 106 LYS A O 1
ATOM 852 N N . PHE A 1 107 ? 12.458 1.470 6.800 1.00 56.31 107 PHE A N 1
ATOM 853 C CA . PHE A 1 107 ? 11.507 1.395 7.898 1.00 56.31 107 PHE A CA 1
ATOM 854 C C . PHE A 1 107 ? 11.591 0.037 8.606 1.00 56.31 107 PHE A C 1
ATOM 856 O O . PHE A 1 107 ? 11.194 -0.989 8.049 1.00 56.31 107 PHE A O 1
ATOM 863 N N . ASN A 1 108 ? 12.077 0.034 9.848 1.00 60.91 108 ASN A N 1
ATOM 864 C CA . ASN A 1 108 ? 12.002 -1.113 10.745 1.00 60.91 108 ASN A CA 1
ATOM 865 C C . ASN A 1 108 ? 10.842 -0.911 11.739 1.00 60.91 108 ASN A C 1
ATOM 867 O O . ASN A 1 108 ? 10.985 -0.128 12.681 1.00 60.91 108 ASN A O 1
ATOM 871 N N . PRO A 1 109 ? 9.708 -1.624 11.588 1.00 59.62 109 PRO A N 1
ATOM 872 C CA . PRO A 1 109 ? 8.573 -1.477 12.498 1.00 59.62 109 PRO A CA 1
ATOM 873 C C . PRO A 1 109 ? 8.961 -1.747 13.955 1.00 59.62 109 PRO A C 1
ATOM 875 O O . PRO A 1 109 ? 8.459 -1.087 14.858 1.00 59.62 109 PRO A O 1
ATOM 878 N N . MET A 1 110 ? 9.896 -2.675 14.193 1.00 54.31 110 MET A N 1
ATOM 879 C CA . MET A 1 110 ? 10.327 -3.033 15.545 1.00 54.31 110 MET A CA 1
ATOM 880 C C . MET A 1 110 ? 11.095 -1.907 16.237 1.00 54.31 110 MET A C 1
ATOM 882 O O . MET A 1 110 ? 10.986 -1.779 17.450 1.00 54.31 110 MET A O 1
ATOM 886 N N . GLU A 1 111 ? 11.822 -1.069 15.492 1.00 62.84 111 GLU A N 1
ATOM 887 C CA . GLU A 1 111 ? 12.495 0.105 16.064 1.00 62.84 111 GLU A CA 1
ATOM 888 C C . GLU A 1 111 ? 11.480 1.149 16.530 1.00 62.84 111 GLU A C 1
ATOM 890 O O . GLU A 1 111 ? 11.622 1.690 17.625 1.00 62.84 111 GLU A O 1
ATOM 895 N N . VAL A 1 112 ? 10.411 1.353 15.756 1.00 60.16 112 VAL A N 1
ATOM 896 C CA . VAL A 1 112 ? 9.311 2.256 16.120 1.00 60.16 112 VAL A CA 1
ATOM 897 C C . VAL A 1 112 ? 8.562 1.746 17.352 1.00 60.16 112 VAL A C 1
ATOM 899 O O . VAL A 1 112 ? 8.308 2.522 18.263 1.00 60.16 112 VAL A O 1
ATOM 902 N N . PHE A 1 113 ? 8.269 0.444 17.432 1.00 59.03 113 PHE A N 1
ATOM 903 C CA . PHE A 1 113 ? 7.603 -0.142 18.605 1.00 59.03 113 PHE A CA 1
ATOM 904 C C . PHE A 1 113 ? 8.492 -0.203 19.856 1.00 59.03 113 PHE A C 1
ATOM 906 O O . PHE A 1 113 ? 7.975 -0.270 20.970 1.00 59.03 113 PHE A O 1
ATOM 913 N N . SER A 1 114 ? 9.818 -0.205 19.694 1.00 69.56 114 SER A N 1
ATOM 914 C CA . SER A 1 114 ? 10.769 -0.275 20.811 1.00 69.56 114 SER A CA 1
ATOM 915 C C . SER A 1 114 ? 11.089 1.078 21.457 1.00 69.56 114 SER A C 1
ATOM 917 O O . SER A 1 114 ? 11.612 1.105 22.570 1.00 69.56 114 SER A O 1
ATOM 919 N N . ASP A 1 115 ? 10.775 2.188 20.784 1.00 69.50 115 ASP A N 1
ATOM 920 C CA . ASP A 1 115 ? 11.018 3.552 21.257 1.00 69.50 115 ASP A CA 1
ATOM 921 C C . ASP A 1 115 ? 9.663 4.271 21.431 1.00 69.50 115 ASP A C 1
ATOM 923 O O . ASP A 1 115 ? 9.038 4.650 20.439 1.00 69.50 115 ASP A O 1
ATOM 927 N N . PRO A 1 116 ? 9.187 4.473 22.678 1.00 68.25 116 PRO A N 1
ATOM 928 C CA . PRO A 1 116 ? 7.896 5.105 22.952 1.00 68.25 116 PRO A CA 1
ATOM 929 C C . PRO A 1 116 ? 7.720 6.475 22.288 1.00 68.25 116 PRO A C 1
ATOM 931 O O . PRO A 1 116 ? 6.614 6.809 21.875 1.00 68.25 116 PRO A O 1
ATOM 934 N N . ALA A 1 117 ? 8.805 7.243 22.131 1.00 71.06 117 ALA A N 1
ATOM 935 C CA . ALA A 1 117 ? 8.765 8.541 21.462 1.00 71.06 117 ALA A CA 1
ATOM 936 C C . ALA A 1 117 ? 8.668 8.401 19.933 1.00 71.06 117 ALA A C 1
ATOM 938 O O . ALA A 1 117 ? 8.048 9.226 19.269 1.00 71.06 117 ALA A O 1
ATOM 939 N N . MET A 1 118 ? 9.246 7.344 19.351 1.00 69.00 118 MET A N 1
ATOM 940 C CA . MET A 1 118 ? 9.084 7.041 17.922 1.00 69.00 118 MET A CA 1
ATOM 941 C C . MET A 1 118 ? 7.675 6.546 17.618 1.00 69.00 118 MET A C 1
ATOM 943 O O . MET A 1 118 ? 7.124 6.894 16.579 1.00 69.00 118 MET A O 1
ATOM 947 N N . MET A 1 119 ? 7.089 5.757 18.518 1.00 69.88 119 MET A N 1
ATOM 948 C CA . MET A 1 119 ? 5.705 5.313 18.401 1.00 69.88 119 MET A CA 1
ATOM 949 C C . MET A 1 119 ? 4.744 6.503 18.472 1.00 69.88 119 MET A C 1
ATOM 951 O O . MET A 1 119 ? 3.906 6.650 17.591 1.00 69.88 119 MET A O 1
ATOM 955 N N . GLU A 1 120 ? 4.915 7.399 19.446 1.00 71.25 120 GLU A N 1
ATOM 956 C CA . GLU A 1 120 ? 4.112 8.622 19.554 1.00 71.25 120 GLU A CA 1
ATOM 957 C C . GLU A 1 120 ? 4.283 9.534 18.323 1.00 71.25 120 GLU A C 1
ATOM 959 O O . GLU A 1 120 ? 3.296 10.012 17.767 1.00 71.25 120 GLU A O 1
ATOM 964 N N . ALA A 1 121 ? 5.511 9.697 17.819 1.00 72.12 121 ALA A N 1
ATOM 965 C CA . ALA A 1 121 ? 5.778 10.442 16.588 1.00 72.12 121 ALA A CA 1
ATOM 966 C C . ALA A 1 121 ? 5.165 9.796 15.332 1.00 72.12 121 ALA A C 1
ATOM 968 O O . ALA A 1 121 ? 4.704 10.509 14.445 1.00 72.12 121 ALA A O 1
ATOM 969 N N . ALA A 1 122 ? 5.161 8.463 15.237 1.00 67.50 122 ALA A N 1
ATOM 970 C CA . ALA A 1 122 ? 4.564 7.721 14.124 1.00 67.50 122 ALA A CA 1
ATOM 971 C C . ALA A 1 122 ? 3.027 7.710 14.172 1.00 67.50 122 ALA A C 1
ATOM 973 O O . ALA A 1 122 ? 2.387 7.523 13.140 1.00 67.50 122 ALA A O 1
ATOM 974 N N . MET A 1 123 ? 2.448 7.919 15.357 1.00 70.50 123 MET A N 1
ATOM 975 C CA . MET A 1 123 ? 1.010 8.093 15.573 1.00 70.50 123 MET A CA 1
ATOM 976 C C . MET A 1 123 ? 0.542 9.536 15.327 1.00 70.50 123 MET A C 1
ATOM 978 O O . MET A 1 123 ? -0.653 9.809 15.412 1.00 70.50 123 MET A O 1
ATOM 982 N N . ASP A 1 124 ? 1.445 10.474 15.012 1.00 77.38 124 ASP A N 1
ATOM 983 C CA . ASP A 1 124 ? 1.043 11.821 14.610 1.00 77.38 124 ASP A CA 1
ATOM 984 C C . ASP A 1 124 ? 0.270 11.747 13.273 1.00 77.38 124 ASP A C 1
ATOM 986 O O . ASP A 1 124 ? 0.757 11.142 12.314 1.00 77.38 124 ASP A O 1
ATOM 990 N N . PRO A 1 125 ? -0.922 12.363 13.159 1.00 74.19 125 PRO A N 1
ATOM 991 C CA . PRO A 1 125 ? -1.737 12.300 11.943 1.00 74.19 125 PRO A CA 1
ATOM 992 C C . PRO A 1 125 ? -1.041 12.895 10.709 1.00 74.19 125 PRO A C 1
ATOM 994 O O . PRO A 1 125 ? -1.386 12.550 9.580 1.00 74.19 125 PRO A O 1
ATOM 997 N N . ASP A 1 126 ? -0.040 13.756 10.906 1.00 81.25 126 ASP A N 1
ATOM 998 C CA . ASP A 1 126 ? 0.777 14.302 9.828 1.00 81.25 126 ASP A CA 1
ATOM 999 C C . ASP A 1 126 ? 2.046 13.477 9.550 1.00 81.25 126 ASP A C 1
ATOM 1001 O O . ASP A 1 126 ? 2.793 13.814 8.630 1.00 81.25 126 ASP A O 1
ATOM 1005 N N . ALA A 1 127 ? 2.312 12.394 10.291 1.00 78.50 127 ALA A N 1
ATOM 1006 C CA . ALA A 1 127 ? 3.562 11.641 10.194 1.00 78.50 127 ALA A CA 1
ATOM 1007 C C . ALA A 1 127 ? 3.820 11.107 8.785 1.00 78.50 127 ALA A C 1
ATOM 1009 O O . ALA A 1 127 ? 4.894 11.316 8.226 1.00 78.50 127 ALA A O 1
ATOM 1010 N N . MET A 1 128 ? 2.815 10.482 8.168 1.00 71.06 128 MET A N 1
ATOM 1011 C CA . MET A 1 128 ? 2.931 9.929 6.813 1.00 71.06 128 MET A CA 1
ATOM 1012 C C . MET A 1 128 ? 3.174 11.018 5.764 1.00 71.06 128 MET A C 1
ATOM 1014 O O . MET A 1 128 ? 3.988 10.842 4.858 1.00 71.06 128 MET A O 1
ATOM 1018 N N . LYS A 1 129 ? 2.511 12.170 5.913 1.00 78.06 129 LYS A N 1
ATOM 1019 C CA . LYS A 1 129 ? 2.713 13.326 5.035 1.00 78.06 129 LYS A CA 1
ATOM 1020 C C . LYS A 1 129 ? 4.123 13.888 5.193 1.00 78.06 129 LYS A C 1
ATOM 1022 O O . LYS A 1 129 ? 4.797 14.136 4.199 1.00 78.06 129 LYS A O 1
ATOM 1027 N N . ALA A 1 130 ? 4.577 14.052 6.430 1.00 79.81 130 ALA A N 1
ATOM 1028 C CA . ALA A 1 130 ? 5.898 14.572 6.733 1.00 79.81 130 ALA A CA 1
ATOM 1029 C C . ALA A 1 130 ? 7.009 13.646 6.234 1.00 79.81 130 ALA A C 1
ATOM 1031 O O . ALA A 1 130 ? 7.985 14.114 5.652 1.00 79.81 130 ALA A O 1
ATOM 1032 N N . VAL A 1 131 ? 6.834 12.332 6.400 1.00 77.75 131 VAL A N 1
ATOM 1033 C CA . VAL A 1 131 ? 7.748 11.322 5.863 1.00 77.75 131 VAL A CA 1
ATOM 1034 C C . VAL A 1 131 ? 7.807 11.414 4.343 1.00 77.75 131 VAL A C 1
ATOM 1036 O O . VAL A 1 131 ? 8.904 11.513 3.804 1.00 77.75 131 VAL A O 1
ATOM 1039 N N . SER A 1 132 ? 6.662 11.451 3.655 1.00 75.31 132 SER A N 1
ATOM 1040 C CA . SER A 1 132 ? 6.631 11.601 2.194 1.00 75.31 132 SER A CA 1
ATOM 1041 C C . SER A 1 132 ? 7.344 12.879 1.745 1.00 75.31 132 SER A C 1
ATOM 1043 O O . SER A 1 132 ? 8.228 12.822 0.899 1.00 75.31 132 SER A O 1
ATOM 1045 N N . GLU A 1 133 ? 7.024 14.028 2.350 1.00 80.50 133 GLU A N 1
ATOM 1046 C CA . GLU A 1 133 ? 7.606 15.318 1.967 1.00 80.50 133 GLU A CA 1
ATOM 1047 C C . GLU A 1 133 ? 9.125 15.381 2.163 1.00 80.50 133 GLU A C 1
ATOM 1049 O O . GLU A 1 133 ? 9.815 15.979 1.340 1.00 80.50 133 GLU A O 1
ATOM 1054 N N . VAL A 1 134 ? 9.639 14.800 3.251 1.00 83.00 134 VAL A N 1
ATOM 1055 C CA . VAL A 1 134 ? 11.073 14.808 3.582 1.00 83.00 134 VAL A CA 1
ATOM 1056 C C . VAL A 1 134 ? 11.850 13.762 2.787 1.00 83.00 134 VAL A C 1
ATOM 1058 O O . VAL A 1 134 ? 13.016 13.987 2.469 1.00 83.00 134 VAL A O 1
ATOM 1061 N N . VAL A 1 135 ? 11.225 12.634 2.450 1.00 75.56 135 VAL A N 1
ATOM 1062 C CA . VAL A 1 135 ? 11.816 11.641 1.543 1.00 75.56 135 VAL A CA 1
ATOM 1063 C C . VAL A 1 135 ? 11.937 12.215 0.131 1.00 75.56 135 VAL A C 1
ATOM 1065 O O . VAL A 1 135 ? 12.986 12.054 -0.490 1.00 75.56 135 VAL A O 1
ATOM 1068 N N . ASP A 1 136 ? 10.907 12.921 -0.343 1.00 75.75 136 ASP A N 1
ATOM 1069 C CA . ASP A 1 136 ? 10.909 13.557 -1.664 1.00 75.75 136 ASP A CA 1
ATOM 1070 C C . ASP A 1 136 ? 11.872 14.752 -1.731 1.00 75.75 136 ASP A C 1
ATOM 1072 O O . ASP A 1 136 ? 12.534 14.974 -2.745 1.00 75.75 136 ASP A O 1
ATOM 1076 N N . ASP A 1 137 ? 11.958 15.536 -0.653 1.00 82.06 137 ASP A N 1
ATOM 1077 C CA . ASP A 1 137 ? 12.857 16.683 -0.542 1.00 82.06 137 ASP A CA 1
ATOM 1078 C C . ASP A 1 137 ? 13.357 16.859 0.907 1.00 82.06 137 ASP A C 1
ATOM 1080 O O . ASP A 1 137 ? 12.675 17.468 1.743 1.00 82.06 137 ASP A O 1
ATOM 1084 N N . PRO A 1 138 ? 14.589 16.404 1.212 1.00 84.25 138 PRO A N 1
ATOM 1085 C CA . PRO A 1 138 ? 15.159 16.481 2.556 1.00 84.25 138 PRO A CA 1
ATOM 1086 C C . PRO A 1 138 ? 15.244 17.899 3.135 1.00 84.25 138 PRO A C 1
ATOM 1088 O O . PRO A 1 138 ? 15.302 18.063 4.355 1.00 84.25 138 PRO A O 1
ATOM 1091 N N . SER A 1 139 ? 15.224 18.945 2.299 1.00 87.44 139 SER A N 1
ATOM 1092 C CA . SER A 1 139 ? 15.248 20.338 2.767 1.00 87.44 139 SER A CA 1
ATOM 1093 C C . SER A 1 139 ? 13.950 20.749 3.482 1.00 87.44 139 SER A C 1
ATOM 1095 O O . SER A 1 139 ? 13.960 21.624 4.361 1.00 87.44 139 SER A O 1
ATOM 1097 N N . LYS A 1 140 ? 12.840 20.053 3.195 1.00 88.06 140 LYS A N 1
ATOM 1098 C CA . LYS A 1 140 ? 11.521 20.302 3.796 1.00 88.06 140 LYS A CA 1
ATOM 1099 C C . LYS A 1 140 ? 11.410 19.853 5.245 1.00 88.06 140 LYS A C 1
ATOM 1101 O O . LY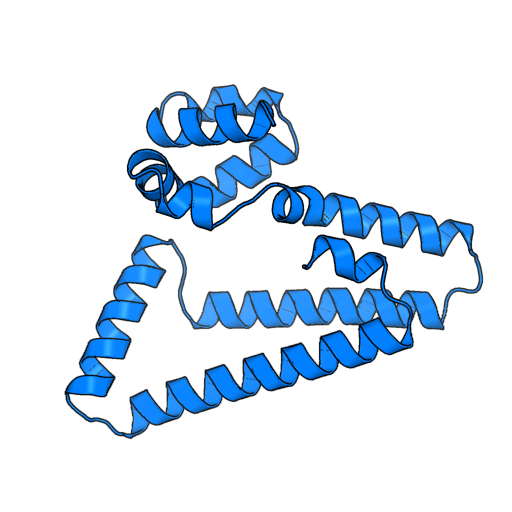S A 1 140 ? 10.436 20.206 5.906 1.00 88.06 140 LYS A O 1
ATOM 1106 N N . ILE A 1 141 ? 12.415 19.168 5.798 1.00 88.06 141 ILE A N 1
ATOM 1107 C CA . ILE A 1 141 ? 12.404 18.765 7.212 1.00 88.06 141 ILE A CA 1
ATOM 1108 C C . ILE A 1 141 ? 12.225 19.961 8.160 1.00 88.06 141 ILE A C 1
ATOM 1110 O O . ILE A 1 141 ? 11.614 19.842 9.221 1.00 88.06 141 ILE A O 1
ATOM 1114 N N . SER A 1 142 ? 12.695 21.147 7.759 1.00 90.00 142 SER A N 1
ATOM 1115 C CA . SER A 1 142 ? 12.551 22.382 8.535 1.00 90.00 142 SER A CA 1
ATOM 1116 C C . SER A 1 142 ? 11.092 22.808 8.761 1.00 90.00 142 SER A C 1
ATOM 1118 O O . SER A 1 142 ? 10.802 23.397 9.806 1.00 90.00 142 SER A O 1
ATOM 1120 N N . ASN A 1 143 ? 10.171 22.431 7.866 1.00 90.88 143 ASN A N 1
ATOM 1121 C CA . ASN A 1 143 ? 8.736 22.707 7.994 1.00 90.88 143 ASN A CA 1
ATOM 1122 C C . ASN A 1 143 ? 8.133 22.025 9.228 1.00 90.88 143 ASN A C 1
ATOM 1124 O O . ASN A 1 143 ? 7.186 22.538 9.817 1.00 90.88 143 ASN A O 1
ATOM 1128 N N . TRP A 1 144 ? 8.722 20.914 9.672 1.00 89.50 144 TRP A N 1
ATOM 1129 C CA . TRP A 1 144 ? 8.195 20.066 10.740 1.00 89.50 144 TRP A CA 1
ATOM 1130 C C . TRP A 1 144 ? 8.784 20.374 12.124 1.00 89.50 144 TRP A C 1
ATOM 1132 O O . TRP A 1 144 ? 8.402 19.746 13.105 1.00 89.50 144 TRP A O 1
ATOM 1142 N N . ARG A 1 145 ? 9.649 21.395 12.250 1.00 88.06 145 ARG A N 1
ATOM 1143 C CA . ARG A 1 145 ? 10.286 21.799 13.528 1.00 88.06 145 ARG A CA 1
ATOM 1144 C C . ARG A 1 145 ? 9.307 22.133 14.653 1.00 88.06 145 ARG A C 1
ATOM 1146 O O . ARG A 1 145 ? 9.662 22.024 15.821 1.00 88.06 145 ARG A O 1
ATOM 1153 N N . HIS A 1 146 ? 8.100 22.563 14.301 1.00 87.81 146 HIS A N 1
ATOM 1154 C CA . HIS A 1 146 ? 7.044 22.899 15.254 1.00 87.81 146 HIS A CA 1
ATOM 1155 C C . HIS A 1 146 ? 6.423 21.658 15.925 1.00 87.81 146 HIS A C 1
ATOM 1157 O O . HIS A 1 146 ? 5.751 21.798 16.943 1.00 87.81 146 HIS A O 1
ATOM 1163 N N . LYS A 1 147 ? 6.682 20.453 15.395 1.00 85.50 147 LYS A N 1
ATOM 1164 C CA . LYS A 1 147 ? 6.293 19.161 15.968 1.00 85.50 147 LYS A CA 1
ATOM 1165 C C . LYS A 1 147 ? 7.547 18.398 16.411 1.00 85.50 147 LYS A C 1
ATOM 1167 O O . LYS A 1 147 ? 8.102 17.636 15.625 1.00 85.50 147 LYS A O 1
ATOM 1172 N N . PRO A 1 148 ? 8.034 18.595 17.648 1.00 82.69 148 PRO A N 1
ATOM 1173 C CA . PRO A 1 148 ? 9.360 18.131 18.066 1.00 82.69 148 PRO A CA 1
ATOM 1174 C C . PRO A 1 148 ? 9.534 16.606 18.009 1.00 82.69 148 PRO A C 1
ATOM 1176 O O . PRO A 1 148 ? 10.606 16.139 17.633 1.00 82.69 148 PRO A O 1
ATOM 1179 N N . GLN A 1 149 ? 8.486 15.838 18.320 1.00 81.12 149 GLN A N 1
ATOM 1180 C CA . GLN A 1 149 ? 8.514 14.374 18.236 1.00 81.12 149 GLN A CA 1
ATOM 1181 C C . GLN A 1 149 ? 8.622 13.885 16.784 1.00 81.12 149 GLN A C 1
ATOM 1183 O O . GLN A 1 149 ? 9.516 13.111 16.443 1.00 81.12 149 GLN A O 1
ATOM 1188 N N . LEU A 1 150 ? 7.774 14.421 15.901 1.00 82.06 150 LEU A N 1
ATOM 1189 C CA . LEU A 1 150 ? 7.799 14.121 14.471 1.00 82.06 150 LEU A CA 1
ATOM 1190 C C . LEU A 1 150 ? 9.109 14.581 13.813 1.00 82.06 150 LEU A C 1
ATOM 1192 O O . LEU A 1 150 ? 9.703 13.859 13.021 1.00 82.06 150 LEU A O 1
ATOM 1196 N N . TYR A 1 151 ? 9.622 15.750 14.192 1.00 85.00 151 TYR A N 1
ATOM 1197 C CA . TYR A 1 151 ? 10.910 16.251 13.720 1.00 85.00 151 TYR A CA 1
ATOM 1198 C C . TYR A 1 151 ? 12.073 15.330 14.116 1.00 85.00 151 TYR A C 1
ATOM 1200 O O . TYR A 1 151 ? 12.940 15.058 13.287 1.00 85.00 151 TYR A O 1
ATOM 1208 N N . ALA A 1 152 ? 12.079 14.805 15.346 1.00 82.62 152 ALA A N 1
ATOM 1209 C CA . ALA A 1 152 ? 13.091 13.852 15.799 1.00 82.62 152 ALA A CA 1
ATOM 1210 C C . ALA A 1 152 ? 13.038 12.526 15.015 1.00 82.62 152 ALA A C 1
ATOM 1212 O O . ALA A 1 152 ? 14.089 12.003 14.634 1.00 82.62 152 ALA A O 1
ATOM 1213 N N . LEU A 1 153 ? 11.834 12.021 14.714 1.00 80.19 153 LEU A N 1
ATOM 1214 C CA . LEU A 1 153 ? 11.628 10.857 13.843 1.00 80.19 153 LEU A CA 1
ATOM 1215 C C . LEU A 1 153 ? 12.216 11.103 12.444 1.00 80.19 153 LEU A C 1
ATOM 1217 O O . LEU A 1 153 ? 13.039 10.318 11.971 1.00 80.19 153 LEU A O 1
ATOM 1221 N N . LEU A 1 154 ? 11.862 12.226 11.811 1.00 82.38 154 LEU A N 1
ATOM 1222 C CA . LEU A 1 154 ? 12.351 12.593 10.476 1.00 82.38 154 LEU A CA 1
ATOM 1223 C C . LEU A 1 154 ? 13.878 12.764 10.449 1.00 82.38 154 LEU A C 1
ATOM 1225 O O . LEU A 1 154 ? 14.531 12.353 9.493 1.00 82.38 154 LEU A O 1
ATOM 1229 N N . GLN A 1 155 ? 14.472 13.324 11.510 1.00 83.62 155 GLN A N 1
ATOM 1230 C CA . GLN A 1 155 ? 15.926 13.445 11.630 1.00 83.62 155 GLN A CA 1
ATOM 1231 C C . GLN A 1 155 ? 16.614 12.083 11.717 1.00 83.62 155 GLN A C 1
ATOM 1233 O O . GLN A 1 155 ? 17.610 11.872 11.025 1.00 83.62 155 GLN A O 1
ATOM 1238 N N . LYS A 1 156 ? 16.088 11.154 12.527 1.00 76.69 156 LYS A N 1
ATOM 1239 C CA . LYS A 1 156 ? 16.619 9.785 12.608 1.00 76.69 156 LYS A CA 1
ATOM 1240 C C . LYS A 1 156 ? 16.527 9.070 11.257 1.00 76.69 156 LYS A C 1
ATOM 1242 O O . LYS A 1 156 ? 17.489 8.425 10.859 1.00 76.69 156 LYS A O 1
ATOM 1247 N N . MET A 1 157 ? 15.420 9.236 10.531 1.00 70.69 157 MET A N 1
ATOM 1248 C CA . MET A 1 157 ? 15.234 8.642 9.201 1.00 70.69 157 MET A CA 1
ATOM 1249 C C . MET A 1 157 ? 16.219 9.166 8.146 1.00 70.69 157 MET A C 1
ATOM 1251 O O . MET A 1 157 ? 16.596 8.418 7.250 1.00 70.69 157 MET A O 1
ATOM 1255 N N . LEU A 1 158 ? 16.639 10.433 8.238 1.00 72.19 158 LEU A N 1
ATOM 1256 C CA . LEU A 1 158 ? 17.641 11.019 7.336 1.00 72.19 158 LEU A CA 1
ATOM 1257 C C . LEU A 1 158 ? 19.089 10.664 7.710 1.00 72.19 158 LEU A C 1
ATOM 1259 O O . LEU A 1 158 ? 19.975 10.773 6.866 1.00 72.19 158 LEU A O 1
ATOM 1263 N N . GLN A 1 159 ? 19.348 10.295 8.968 1.00 67.31 159 GLN A N 1
ATOM 1264 C CA . GLN A 1 159 ? 20.681 9.919 9.455 1.00 67.31 159 GLN A CA 1
ATOM 1265 C C . GLN A 1 159 ? 21.039 8.444 9.183 1.00 67.31 159 GLN A C 1
ATOM 1267 O O . GLN A 1 159 ? 22.182 8.059 9.432 1.00 67.31 159 GLN A O 1
ATOM 1272 N N . GLN A 1 160 ? 20.094 7.644 8.669 1.00 50.06 160 GLN A N 1
ATOM 1273 C CA . GLN A 1 160 ? 20.281 6.252 8.228 1.00 50.06 160 GLN A CA 1
ATOM 1274 C C . GLN A 1 160 ? 20.361 6.131 6.697 1.00 50.06 160 GLN A C 1
ATOM 1276 O O . GLN A 1 160 ? 21.219 5.366 6.210 1.00 50.06 160 GLN A O 1
#

Sequence (160 aa):
MLAKFADFDLEGKKIFIDQMEKLGEKMQIIMTRIQLADDPLGNEYLRMQRVQMLEAGTNMAATMDGFKSELEDMRRMVELEESCADPVMLDTVKQAYRQKFAYASKFNPMEVFSDPAMMEAAMDPDAMKAVSEVVDDPSKISNWRHKPQLYALLQKMLQQ

Secondary structure (DSSP, 8-state):
-HHHHTTS-HHHHHHHHHHHHHHHHHHHHHHHHHHHH--HHHHHHHHHHHHHHHHTT--HHHHHHHHHHHHHHHHHHHHHHHH---HHHHHHHHHHHHHHTHHHHH--HHHHHH-HHHHHHHTSTTHHHHHHHHHH-GGGGGGGTTSHHHHHHHHHHH--

Organism: Chlorella sorokiniana (NCBI:txid3076)

Foldseek 3Di:
DQLCLLVDDLVRLVVVLVVLVVVLVVVVVVLVCLVVVPDPVSVVVQVVVQVQQVLLVHGPVRVSVVSVVSSVVSVVLSVCVVPDPDPVVNVVVSVVSSLVCVLVVLDDVVVCVVDPLSVVLSSPNCLVVLLVVCSVPVVCLVVCVVPVSSSVNSVVSVVD

Radius of gyration: 18.85 Å; chains: 1; bounding box: 43×39×48 Å

pLDDT: mean 82.09, std 9.92, range [50.06, 95.31]